Protein AF-A0A833XL87-F1 (afdb_monomer)

Foldseek 3Di:
DCCVVPNDDDDDDDDPDDDPVQQCDDVVVVHVVDPPVVVVLLVVLLVVLVCLVPPCPDPSVVVCCVPFPVVSDPLPTDCDDPHDPSSVSNNVSSVVCLVPPADDDDVNPPDPQAQGRHDPPDHGNCVVVDPDDDPVCVVVVVVVPD

Sequence (146 aa):
MARYWWGQKNEERKVHWLSKKKMCKSKFVGGMGFKELETFNMAMLAKQAWRLLQNKESLFHKLYAARYFSNGDLLAASLGGNASYAWRGIWEAKNLLVKGGRWNVGNGSSIHILNDAWIPRIRNLRHELGSEQSVEQLCQLEDHVS

Nearest PDB structures (foldseek):
  2mao-assembly1_A  TM=2.249E-01  e=8.701E+00  Escherichia coli DH1

Structure (mmCIF, N/CA/C/O backbone):
data_AF-A0A833XL87-F1
#
_entry.id   AF-A0A833XL87-F1
#
loop_
_atom_site.group_PDB
_atom_site.id
_atom_site.type_symbol
_atom_site.label_atom_id
_atom_site.label_alt_id
_atom_site.label_comp_id
_atom_site.label_asym_id
_atom_site.label_entity_id
_atom_site.label_seq_id
_atom_site.pdbx_PDB_ins_code
_atom_site.Cartn_x
_atom_site.Cartn_y
_atom_site.Cartn_z
_atom_site.occupancy
_atom_site.B_iso_or_equiv
_atom_site.auth_seq_id
_atom_site.auth_comp_id
_atom_site.auth_asym_id
_atom_site.auth_atom_id
_atom_site.pdbx_PDB_model_num
ATOM 1 N N . MET A 1 1 ? -2.355 0.326 22.179 1.00 45.56 1 MET A N 1
ATOM 2 C CA . MET A 1 1 ? -3.364 1.364 21.862 1.00 45.56 1 MET A CA 1
ATOM 3 C C . MET A 1 1 ? -4.289 1.707 23.030 1.00 45.56 1 MET A C 1
ATOM 5 O O . MET A 1 1 ? -4.476 2.886 23.287 1.00 45.56 1 MET A O 1
ATOM 9 N N . ALA A 1 2 ? -4.821 0.728 23.777 1.00 49.16 2 ALA A N 1
ATOM 10 C CA . ALA A 1 2 ? -5.765 0.980 24.877 1.00 49.16 2 ALA A CA 1
ATOM 11 C C . ALA A 1 2 ? -5.229 1.893 26.005 1.00 49.16 2 ALA A C 1
ATOM 13 O O . ALA A 1 2 ? -5.959 2.752 26.473 1.00 49.16 2 ALA A O 1
ATOM 14 N N . ARG A 1 3 ? -3.944 1.788 26.382 1.00 49.66 3 ARG A N 1
ATOM 15 C CA . ARG A 1 3 ? -3.318 2.640 27.420 1.00 49.66 3 ARG A CA 1
ATOM 16 C C . ARG A 1 3 ? -3.215 4.130 27.072 1.00 49.66 3 ARG A C 1
ATOM 18 O O . ARG A 1 3 ? -3.149 4.934 27.986 1.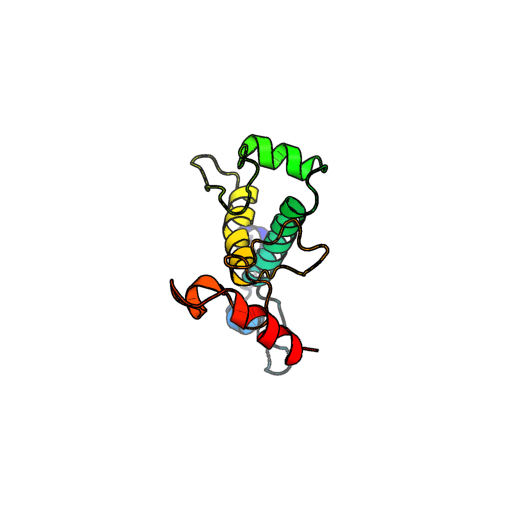00 49.66 3 ARG A O 1
ATOM 25 N N . TYR A 1 4 ? -3.143 4.485 25.787 1.00 57.09 4 TYR A N 1
ATOM 26 C CA . TYR A 1 4 ? -2.983 5.886 25.368 1.00 57.09 4 TYR A CA 1
ATOM 27 C C . TYR A 1 4 ? -4.315 6.641 25.408 1.00 57.09 4 TYR A C 1
ATOM 29 O O . TYR A 1 4 ? -4.360 7.792 25.809 1.00 57.09 4 TYR A O 1
ATOM 37 N N . TRP A 1 5 ? -5.400 5.965 25.029 1.00 48.25 5 TRP A N 1
ATOM 38 C CA . TRP A 1 5 ? -6.742 6.548 25.017 1.00 48.25 5 TRP A CA 1
ATOM 39 C C . TRP A 1 5 ? -7.481 6.377 26.349 1.00 48.25 5 TRP A C 1
ATOM 41 O O . TRP A 1 5 ? -8.359 7.168 26.662 1.00 48.25 5 TRP A O 1
ATOM 51 N N . TRP A 1 6 ? -7.130 5.346 27.123 1.00 62.25 6 TRP A N 1
ATOM 52 C CA . TRP A 1 6 ? -7.900 4.891 28.288 1.00 62.25 6 TRP A CA 1
ATOM 53 C C . TRP A 1 6 ? -6.996 4.504 29.468 1.00 62.25 6 TRP A C 1
ATOM 55 O O . TRP A 1 6 ? -7.314 3.599 30.238 1.00 62.25 6 TRP A O 1
ATOM 65 N N . GLY A 1 7 ? -5.820 5.131 29.570 1.00 56.25 7 GLY A N 1
ATOM 66 C CA . GLY A 1 7 ? -4.929 4.978 30.721 1.00 56.25 7 GLY A CA 1
ATOM 67 C C . GLY A 1 7 ? -5.540 5.622 31.966 1.00 56.25 7 GLY A C 1
ATOM 68 O O . GLY A 1 7 ? -6.027 6.744 31.900 1.00 56.25 7 GLY A O 1
ATOM 69 N N . GLN A 1 8 ? -5.525 4.904 33.088 1.00 66.50 8 GLN A N 1
ATOM 70 C CA . GLN A 1 8 ? -6.217 5.288 34.318 1.00 66.50 8 GLN A CA 1
ATOM 71 C C . GLN A 1 8 ? -5.250 5.899 35.345 1.00 66.50 8 GLN A C 1
ATOM 73 O O . GLN A 1 8 ? -4.099 5.468 35.450 1.00 66.50 8 GLN A O 1
ATOM 78 N N . LYS A 1 9 ? -5.736 6.857 36.140 1.00 64.06 9 LYS A N 1
ATOM 79 C CA . LYS A 1 9 ? -5.126 7.306 37.400 1.00 64.06 9 LYS A CA 1
ATOM 80 C C . LYS A 1 9 ? -6.186 7.112 38.498 1.00 64.06 9 LYS A C 1
ATOM 82 O O . LYS A 1 9 ? -7.290 7.613 38.343 1.00 64.06 9 LYS A O 1
ATOM 87 N N . ASN A 1 10 ? -5.855 6.405 39.579 1.00 67.19 10 ASN A N 1
ATOM 88 C CA . ASN A 1 10 ? -6.695 6.213 40.780 1.00 67.19 10 ASN A CA 1
ATOM 89 C C . ASN A 1 10 ? -8.064 5.499 40.578 1.00 67.19 10 ASN A C 1
ATOM 91 O O . ASN A 1 10 ? -8.274 4.778 39.602 1.00 67.19 10 ASN A O 1
ATOM 95 N N . GLU A 1 11 ? -8.952 5.644 41.575 1.00 63.06 11 GLU A N 1
ATOM 96 C CA . GLU A 1 11 ? -10.153 4.849 41.904 1.00 63.06 11 GLU A CA 1
ATOM 97 C C . GLU A 1 11 ? -11.406 5.102 41.030 1.00 63.06 11 GLU A C 1
ATOM 99 O O . GLU A 1 11 ? -12.536 4.874 41.463 1.00 63.06 11 GLU A O 1
ATOM 104 N N . GLU A 1 12 ? -11.262 5.563 39.787 1.00 65.06 12 GLU A N 1
ATOM 105 C CA . GLU A 1 12 ? -12.431 5.837 38.935 1.00 65.06 12 GLU A CA 1
ATOM 106 C C . GLU A 1 12 ? -13.126 4.557 38.414 1.00 65.06 12 GLU A C 1
ATOM 108 O O . GLU A 1 12 ? -12.498 3.528 38.141 1.00 65.06 12 GLU A O 1
ATOM 113 N N . ARG A 1 13 ? -14.460 4.613 38.259 1.00 58.00 13 ARG A N 1
ATOM 114 C CA . ARG A 1 13 ? -15.288 3.495 37.765 1.00 58.00 13 ARG A CA 1
ATOM 115 C C . ARG A 1 13 ? -14.822 3.025 36.381 1.00 58.00 13 ARG A C 1
ATOM 117 O O . ARG A 1 13 ? -14.758 3.802 35.432 1.00 58.00 13 ARG A O 1
ATOM 124 N N . LYS A 1 14 ? -14.578 1.716 36.251 1.00 57.41 14 LYS A N 1
ATOM 125 C CA . LYS A 1 14 ? -14.187 1.058 34.993 1.00 57.41 14 LYS A CA 1
ATOM 126 C C . LYS A 1 14 ? -15.214 1.304 33.883 1.00 57.41 14 LYS A C 1
ATOM 128 O O . LYS A 1 14 ? -16.391 0.981 34.033 1.00 57.41 14 LYS A O 1
ATOM 133 N N . VAL A 1 15 ? -14.740 1.743 32.718 1.00 63.09 15 VAL A N 1
ATOM 134 C CA . VAL A 1 15 ? -15.489 1.604 31.462 1.00 63.09 15 VAL A CA 1
ATOM 135 C C . VAL A 1 15 ? -15.544 0.113 31.119 1.00 63.09 15 VAL A C 1
ATOM 137 O O . VAL A 1 15 ? -14.527 -0.499 30.786 1.00 63.09 15 VAL A O 1
ATOM 140 N N . HIS A 1 16 ? -16.725 -0.498 31.222 1.00 58.28 16 HIS A N 1
ATOM 141 C CA . HIS A 1 16 ? -16.940 -1.867 30.759 1.00 58.28 16 HIS A CA 1
ATOM 142 C C . HIS A 1 16 ? -16.923 -1.892 29.226 1.00 58.28 16 HIS A C 1
ATOM 144 O O . HIS A 1 16 ? -17.906 -1.555 28.568 1.00 58.28 16 HIS A O 1
ATOM 150 N N . TRP A 1 17 ? -15.788 -2.286 28.645 1.00 63.91 17 TRP A N 1
ATOM 151 C CA . TRP A 1 17 ? -15.648 -2.417 27.197 1.00 63.91 17 TRP A CA 1
ATOM 152 C C . TRP A 1 17 ? -16.546 -3.533 26.659 1.00 63.91 17 TRP A C 1
ATOM 154 O O . TRP A 1 17 ? -16.326 -4.718 26.916 1.00 63.91 17 TRP A O 1
ATOM 164 N N . LEU A 1 18 ? -17.538 -3.167 25.846 1.00 69.25 18 LEU A N 1
ATOM 165 C CA . LEU A 1 18 ? -18.184 -4.111 24.940 1.00 69.25 18 LEU A CA 1
ATOM 166 C C . LEU A 1 18 ? -17.169 -4.541 23.871 1.00 69.25 18 LEU A C 1
ATOM 168 O O . LEU A 1 18 ? -16.375 -3.735 23.388 1.00 69.25 18 LEU A O 1
ATOM 172 N N . SER A 1 19 ? -17.192 -5.818 23.475 1.00 75.25 19 SER A N 1
ATOM 173 C CA . SER A 1 19 ? -16.275 -6.332 22.444 1.00 75.25 19 SER A CA 1
ATOM 174 C C . SER A 1 19 ? -16.322 -5.481 21.160 1.00 75.25 19 SER A C 1
ATOM 176 O O . SER A 1 19 ? -17.406 -5.061 20.746 1.00 75.25 19 SER A O 1
ATOM 178 N N . LYS A 1 20 ? -15.176 -5.299 20.480 1.00 71.56 20 LYS A N 1
ATOM 179 C CA . LYS A 1 20 ? -15.059 -4.595 19.178 1.00 71.56 20 LYS A CA 1
ATOM 180 C C . LYS A 1 20 ? -16.156 -5.023 18.194 1.00 71.56 20 LYS A C 1
ATOM 182 O O . LYS A 1 20 ? -16.805 -4.173 17.592 1.00 71.56 20 LYS A O 1
ATOM 187 N N . LYS A 1 21 ? -16.431 -6.333 18.119 1.00 78.00 21 LYS A N 1
ATOM 188 C CA . LYS A 1 21 ? -17.496 -6.916 17.285 1.00 78.00 21 LYS A CA 1
ATOM 189 C C . LYS A 1 21 ? -18.892 -6.390 17.637 1.00 78.00 21 LYS A C 1
ATOM 191 O O . LYS A 1 21 ? -19.657 -6.090 16.733 1.00 78.00 21 LYS A O 1
ATOM 196 N N . LYS A 1 22 ? -19.230 -6.244 18.925 1.00 80.00 22 LYS A N 1
ATOM 197 C CA . LYS A 1 22 ? -20.515 -5.661 19.365 1.00 80.00 22 LYS A CA 1
ATOM 198 C C . LYS A 1 22 ? -20.607 -4.166 19.050 1.00 80.00 22 LYS A C 1
ATOM 200 O O . LYS A 1 22 ? -21.660 -3.718 18.616 1.00 80.00 22 LYS A O 1
ATOM 205 N N . MET A 1 23 ? -19.518 -3.412 19.210 1.00 79.12 23 MET A N 1
ATOM 206 C CA . MET A 1 23 ? -19.509 -1.975 18.896 1.00 79.12 23 MET A CA 1
ATOM 207 C C . MET A 1 23 ? -19.648 -1.700 17.391 1.00 79.12 23 MET A C 1
ATOM 209 O O . MET A 1 23 ? -20.311 -0.738 17.005 1.00 79.12 23 MET A O 1
ATOM 213 N N . CYS A 1 24 ? -19.072 -2.563 16.545 1.00 81.12 24 CYS A N 1
ATOM 214 C CA . CYS A 1 24 ? -19.130 -2.410 15.088 1.00 81.12 24 CYS A CA 1
ATOM 215 C C . CYS A 1 24 ? -20.448 -2.888 14.457 1.00 81.12 24 CYS A C 1
ATOM 217 O O . CYS A 1 24 ? -20.655 -2.718 13.257 1.00 81.12 24 CYS A O 1
ATOM 219 N N . LYS A 1 25 ? -21.357 -3.487 15.237 1.00 82.81 25 LYS A N 1
ATOM 220 C CA . LYS A 1 25 ? -22.697 -3.821 14.742 1.00 82.81 25 LYS A CA 1
ATOM 221 C C . LYS A 1 25 ? -23.451 -2.547 14.357 1.00 82.81 25 LYS A C 1
ATOM 223 O O . LYS A 1 25 ? -23.297 -1.510 15.003 1.00 82.81 25 LYS A O 1
ATOM 228 N N . SER A 1 26 ? -24.293 -2.640 13.330 1.00 81.81 26 SER A N 1
ATOM 229 C CA . SER A 1 26 ? -25.169 -1.536 12.921 1.00 81.81 26 SER A CA 1
ATOM 230 C C . SER A 1 26 ? -26.070 -1.085 14.075 1.00 81.81 26 SER A C 1
ATOM 232 O O . SER A 1 26 ? -26.518 -1.912 14.875 1.00 81.81 26 SER A O 1
ATOM 234 N N . LYS A 1 27 ? -26.386 0.216 14.121 1.00 85.81 27 LYS A N 1
ATOM 235 C CA . LYS A 1 27 ? -27.370 0.775 15.063 1.00 85.81 27 LYS A CA 1
ATOM 236 C C . LYS A 1 27 ? -28.735 0.093 14.941 1.00 85.81 27 LYS A C 1
ATOM 238 O O . LYS A 1 27 ? -29.407 -0.089 15.948 1.00 85.81 27 LYS A O 1
ATOM 243 N N . PHE A 1 28 ? -29.091 -0.369 13.738 1.00 84.88 28 PHE A N 1
ATOM 244 C CA . PHE A 1 28 ? -30.341 -1.090 13.475 1.00 84.88 28 PHE A CA 1
ATOM 245 C C . PHE A 1 28 ? -30.464 -2.409 14.257 1.00 84.88 28 PHE A C 1
ATOM 247 O O . PHE A 1 28 ? -31.556 -2.792 14.650 1.00 84.88 28 PHE A O 1
ATOM 254 N N . VAL A 1 29 ? -29.346 -3.088 14.535 1.00 86.44 29 VAL A N 1
ATOM 255 C CA . VAL A 1 29 ? -29.318 -4.354 15.297 1.00 86.44 29 VAL A CA 1
ATOM 256 C C . VAL A 1 29 ? -28.815 -4.158 16.735 1.00 86.44 29 VAL A C 1
ATOM 258 O O . VAL A 1 29 ? -28.261 -5.081 17.335 1.00 86.44 29 VAL A O 1
ATOM 261 N N . GLY A 1 30 ? -28.941 -2.941 17.276 1.00 79.25 30 GLY A N 1
ATOM 262 C CA . GLY A 1 30 ? -28.549 -2.611 18.651 1.00 79.25 30 GLY A CA 1
ATOM 263 C C .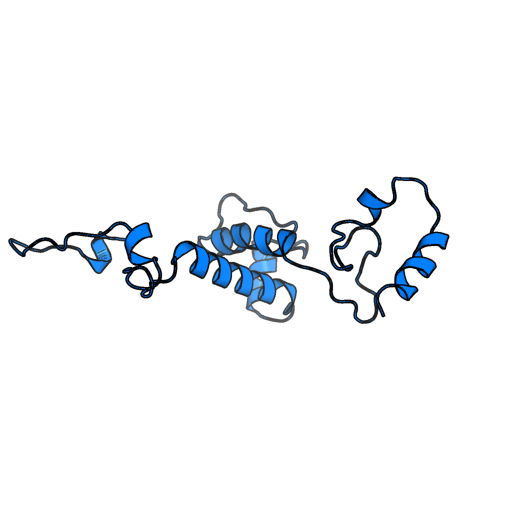 GLY A 1 30 ? -27.039 -2.455 18.882 1.00 79.25 30 GLY A C 1
ATOM 264 O O . GLY A 1 30 ? -26.577 -2.566 20.016 1.00 79.25 30 GLY A O 1
ATOM 265 N N . GLY A 1 31 ? -26.246 -2.239 17.826 1.00 81.75 31 GLY A N 1
ATOM 266 C CA . GLY A 1 31 ? -24.829 -1.867 17.931 1.00 81.75 31 GLY A CA 1
ATOM 267 C C . GLY A 1 31 ? -24.598 -0.351 17.963 1.00 81.75 31 GLY A C 1
ATOM 268 O O . GLY A 1 31 ? -25.538 0.435 17.892 1.00 81.75 31 GLY A O 1
ATOM 269 N N . MET A 1 32 ? -23.336 0.088 18.034 1.00 81.12 32 MET A N 1
ATOM 270 C CA . MET A 1 32 ? -22.993 1.525 18.010 1.00 81.12 32 MET A CA 1
ATOM 271 C C . MET A 1 32 ? -22.755 2.072 16.593 1.00 81.12 32 MET A C 1
ATOM 273 O O . MET A 1 32 ? -22.660 3.285 16.406 1.00 81.12 32 MET A O 1
ATOM 277 N N . GLY A 1 33 ? -22.687 1.202 15.580 1.00 80.12 33 GLY A N 1
ATOM 278 C CA . GLY A 1 33 ? -22.436 1.583 14.191 1.00 80.12 33 GLY A CA 1
ATOM 279 C C . GLY A 1 33 ? -20.998 2.025 13.919 1.00 80.12 33 GLY A C 1
ATOM 280 O O . GLY A 1 33 ? -20.756 2.736 12.944 1.00 80.12 33 GLY A O 1
ATOM 281 N N . PHE A 1 34 ? -20.038 1.649 14.769 1.00 80.00 34 PHE A N 1
ATOM 282 C CA . PHE A 1 34 ? -18.631 1.956 14.517 1.00 80.00 34 PHE A CA 1
ATOM 283 C C . PHE A 1 34 ? -18.118 1.179 13.307 1.00 80.00 34 PHE A C 1
ATOM 285 O O . PHE A 1 34 ? -18.393 -0.007 13.144 1.00 80.00 34 PHE A O 1
ATOM 292 N N . LYS A 1 35 ? -17.345 1.846 12.448 1.00 76.25 35 LYS A N 1
ATOM 293 C CA . LYS A 1 35 ? -16.640 1.144 11.377 1.00 76.25 35 LYS A CA 1
ATOM 294 C C . LYS A 1 35 ? -15.584 0.242 11.994 1.00 76.25 35 LYS A C 1
ATOM 296 O O . LYS A 1 35 ? -14.897 0.625 12.943 1.00 76.25 35 LYS A O 1
ATOM 301 N N . GLU A 1 36 ? -15.413 -0.937 11.414 1.00 82.88 36 GLU A N 1
ATOM 302 C CA . GLU A 1 36 ? -14.292 -1.791 11.761 1.00 82.88 36 GLU A CA 1
ATOM 303 C C . GLU A 1 36 ? -12.989 -1.102 11.337 1.00 82.88 36 GLU A C 1
ATOM 305 O O . GLU A 1 36 ? -12.648 -1.046 10.157 1.00 82.88 36 GLU A O 1
ATOM 310 N N . LEU A 1 37 ? -12.287 -0.523 12.316 1.00 83.25 37 LEU A N 1
ATOM 311 C CA . LEU A 1 37 ? -11.126 0.346 12.093 1.00 83.25 37 LEU A CA 1
ATOM 312 C C . LEU A 1 37 ? -10.021 -0.329 11.274 1.00 83.25 37 LEU A C 1
ATOM 314 O O . LEU A 1 37 ? -9.340 0.319 10.493 1.00 83.25 37 LEU A O 1
ATOM 318 N N . GLU A 1 38 ? -9.860 -1.633 11.452 1.00 85.00 38 GLU A N 1
ATOM 319 C CA . GLU A 1 38 ? -8.879 -2.448 10.738 1.00 85.00 38 GLU A CA 1
ATOM 320 C C . GLU A 1 38 ? -9.189 -2.510 9.242 1.00 85.00 38 GLU A C 1
ATOM 322 O O . GLU A 1 38 ? -8.362 -2.112 8.426 1.00 85.00 38 GLU A O 1
ATOM 327 N N . THR A 1 39 ? -10.421 -2.877 8.895 1.00 85.75 39 THR A N 1
ATOM 328 C CA . THR A 1 39 ? -10.925 -2.891 7.519 1.00 85.75 39 THR A CA 1
ATOM 329 C C . THR A 1 39 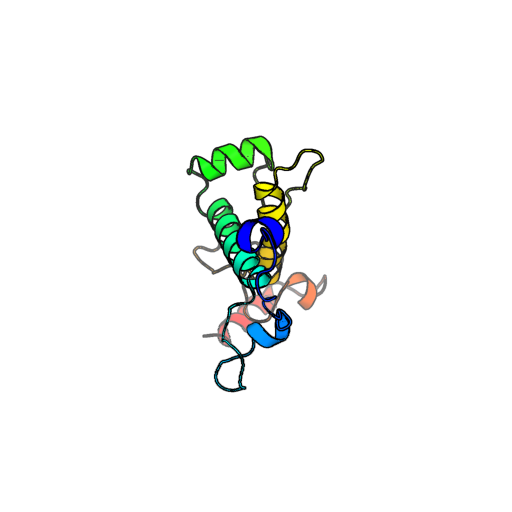? -10.877 -1.497 6.893 1.00 85.75 39 THR A C 1
ATOM 331 O O . THR A 1 39 ? -10.461 -1.335 5.747 1.00 85.75 39 THR A O 1
ATOM 334 N N . PHE A 1 40 ? -11.238 -0.462 7.656 1.00 87.06 40 PHE A N 1
ATOM 335 C CA . PHE A 1 40 ? -11.182 0.920 7.186 1.00 87.06 40 PHE A CA 1
ATOM 336 C C . PHE A 1 40 ? -9.744 1.391 6.921 1.00 87.06 40 PHE A C 1
ATOM 338 O O . PHE A 1 40 ? -9.469 1.972 5.871 1.00 87.06 40 PHE A O 1
ATOM 345 N N . ASN A 1 41 ? -8.810 1.102 7.830 1.00 91.06 41 ASN A N 1
ATOM 346 C CA . ASN A 1 41 ? -7.395 1.424 7.652 1.00 91.06 41 ASN A CA 1
ATOM 347 C C . ASN A 1 41 ? -6.803 0.680 6.459 1.00 91.06 41 ASN A C 1
ATOM 349 O O . ASN A 1 41 ? -6.091 1.282 5.659 1.00 91.06 41 ASN A O 1
ATOM 353 N N . MET A 1 42 ? -7.144 -0.597 6.301 1.00 92.00 42 MET A N 1
ATOM 354 C CA . MET A 1 42 ? -6.702 -1.396 5.168 1.00 92.00 42 MET A CA 1
ATOM 355 C C . MET A 1 42 ? -7.210 -0.814 3.837 1.00 92.00 42 MET A C 1
ATOM 357 O O . MET A 1 42 ? -6.441 -0.678 2.887 1.00 92.00 42 MET A O 1
ATOM 361 N N . ALA A 1 43 ? -8.466 -0.359 3.781 1.00 90.50 43 ALA A N 1
ATOM 362 C CA . ALA A 1 43 ? -9.007 0.336 2.613 1.00 90.50 43 ALA A CA 1
ATOM 363 C C . ALA A 1 43 ? -8.282 1.667 2.327 1.00 90.50 43 ALA A C 1
ATOM 365 O O . ALA A 1 43 ? -7.996 1.991 1.172 1.00 90.50 43 ALA A O 1
ATOM 366 N N . MET A 1 44 ? -7.938 2.439 3.364 1.00 92.31 44 MET A N 1
ATOM 367 C CA . MET A 1 44 ? -7.153 3.668 3.200 1.00 92.31 44 MET A CA 1
ATOM 368 C C . MET A 1 44 ? -5.740 3.387 2.683 1.00 92.31 44 MET A C 1
ATOM 370 O O . MET A 1 44 ? -5.265 4.106 1.804 1.00 92.31 44 MET A O 1
ATOM 374 N N . LEU A 1 45 ? -5.082 2.340 3.184 1.00 95.44 45 LEU A N 1
ATOM 375 C CA . LEU A 1 45 ? -3.769 1.904 2.706 1.00 95.44 45 LEU A CA 1
ATOM 376 C C . LEU A 1 45 ? -3.833 1.452 1.245 1.00 95.44 45 LEU A C 1
ATOM 378 O O . LEU A 1 45 ? -2.997 1.874 0.449 1.00 95.44 45 LEU A O 1
ATOM 382 N N . ALA A 1 46 ? -4.867 0.697 0.864 1.00 92.94 46 ALA A N 1
ATOM 383 C CA . ALA A 1 46 ? -5.092 0.292 -0.522 1.00 92.94 46 ALA A CA 1
ATOM 384 C C . ALA A 1 46 ? -5.271 1.513 -1.436 1.00 92.94 46 ALA A C 1
ATOM 386 O O . ALA A 1 46 ? -4.691 1.576 -2.517 1.00 92.94 46 ALA A O 1
ATOM 387 N N . LYS A 1 47 ? -5.989 2.544 -0.971 1.00 92.62 47 LYS A N 1
ATOM 388 C CA . LYS A 1 47 ? -6.115 3.815 -1.695 1.00 92.62 47 LYS A CA 1
ATOM 389 C C . LYS A 1 47 ? -4.771 4.531 -1.866 1.00 92.62 47 LYS A C 1
ATOM 391 O O . LYS A 1 47 ? -4.533 5.108 -2.924 1.00 92.62 47 LYS A O 1
ATOM 396 N N . GLN A 1 48 ? -3.882 4.511 -0.869 1.00 94.94 48 GLN A N 1
ATOM 397 C CA . GLN A 1 48 ? -2.538 5.086 -1.030 1.00 94.94 48 GLN A CA 1
ATOM 398 C C . GLN A 1 48 ? -1.670 4.259 -1.985 1.00 94.94 48 GLN A C 1
ATOM 400 O O . GLN A 1 48 ? -0.988 4.839 -2.827 1.00 94.94 48 GLN A O 1
ATOM 405 N N . ALA A 1 49 ? -1.740 2.927 -1.912 1.00 93.94 49 ALA A N 1
ATOM 406 C CA . ALA A 1 49 ? -1.073 2.038 -2.861 1.00 93.94 49 ALA A CA 1
ATOM 407 C C . ALA A 1 49 ? -1.548 2.300 -4.304 1.00 93.94 49 ALA A C 1
ATOM 409 O O . ALA A 1 49 ? -0.732 2.409 -5.213 1.00 93.94 49 ALA A O 1
ATOM 410 N N . TRP A 1 50 ? -2.848 2.530 -4.508 1.00 92.56 50 TRP A N 1
ATOM 411 C CA . TRP A 1 50 ? -3.402 2.907 -5.811 1.00 92.56 50 TRP A CA 1
ATOM 412 C C . TRP A 1 50 ? -2.844 4.241 -6.324 1.00 92.56 50 TRP A C 1
ATOM 414 O O . TRP A 1 50 ? -2.501 4.377 -7.494 1.00 92.56 50 TRP A O 1
ATOM 424 N N . ARG A 1 51 ? -2.679 5.237 -5.445 1.00 92.81 51 ARG A N 1
ATOM 425 C CA . ARG A 1 51 ? -2.058 6.519 -5.823 1.00 92.81 51 ARG A CA 1
ATOM 426 C C . ARG A 1 51 ? -0.601 6.356 -6.256 1.00 92.81 51 ARG A C 1
ATOM 428 O O . ARG A 1 51 ? -0.184 7.067 -7.167 1.00 92.81 51 ARG A O 1
ATOM 435 N N . LEU A 1 52 ? 0.148 5.438 -5.638 1.00 93.06 52 LEU A N 1
ATOM 436 C CA . LEU A 1 52 ? 1.517 5.114 -6.055 1.00 93.06 52 LEU A CA 1
ATOM 437 C C . LEU A 1 52 ? 1.566 4.500 -7.457 1.00 93.06 52 LEU A C 1
ATOM 439 O O . LEU A 1 52 ? 2.525 4.762 -8.176 1.00 93.06 52 LEU A O 1
ATOM 443 N N . LEU A 1 53 ? 0.554 3.723 -7.851 1.00 90.38 53 LEU A N 1
ATOM 444 C CA . LEU A 1 53 ? 0.466 3.149 -9.195 1.00 90.38 53 LEU A CA 1
ATOM 445 C C . LEU A 1 53 ? 0.146 4.215 -10.255 1.00 90.38 53 LEU A C 1
ATOM 447 O O . LEU A 1 53 ? 0.790 4.246 -11.304 1.00 90.38 53 LEU A O 1
ATOM 451 N N . GLN A 1 54 ? -0.805 5.116 -9.973 1.00 89.31 54 GLN A N 1
ATOM 452 C CA . GLN A 1 54 ? -1.309 6.042 -10.997 1.00 89.31 54 GLN A CA 1
ATOM 453 C C . GLN A 1 54 ? -0.471 7.317 -11.136 1.00 89.31 54 GLN A C 1
ATOM 455 O O . GLN A 1 54 ? -0.412 7.887 -12.220 1.00 89.31 54 GLN A O 1
ATOM 460 N N . ASN A 1 55 ? 0.160 7.800 -10.059 1.00 91.75 55 ASN A N 1
ATOM 461 C CA . ASN A 1 55 ? 0.852 9.091 -10.062 1.00 91.75 55 ASN A CA 1
ATOM 462 C C . ASN A 1 55 ? 2.372 8.939 -9.916 1.00 91.75 55 ASN A C 1
ATOM 464 O O . ASN A 1 55 ? 2.945 9.234 -8.860 1.00 91.75 55 ASN A O 1
ATOM 468 N N . LYS A 1 56 ? 3.014 8.494 -11.003 1.00 91.56 56 LYS A N 1
ATOM 469 C CA . LYS A 1 56 ? 4.460 8.219 -11.059 1.00 91.56 56 LYS A CA 1
ATOM 470 C C . LYS A 1 56 ? 5.341 9.467 -10.922 1.00 91.56 56 LYS A C 1
ATOM 472 O O . LYS A 1 56 ? 6.447 9.391 -10.396 1.00 91.56 56 LYS A O 1
ATOM 477 N N . GLU A 1 57 ? 4.826 10.634 -11.304 1.00 92.81 57 GLU A N 1
ATOM 478 C CA . GLU A 1 57 ? 5.582 11.891 -11.229 1.00 92.81 57 GLU A CA 1
ATOM 479 C C . GLU A 1 57 ? 5.614 12.523 -9.837 1.00 92.81 57 GLU A C 1
ATOM 481 O O . GLU A 1 57 ? 6.456 13.385 -9.560 1.00 92.81 57 GLU A O 1
ATOM 486 N N . SER A 1 58 ? 4.728 12.083 -8.942 1.00 95.00 58 SER A N 1
ATOM 487 C CA . SER A 1 58 ? 4.666 12.602 -7.581 1.00 95.00 58 SER A CA 1
ATOM 488 C C . SER A 1 58 ? 5.945 12.305 -6.792 1.00 95.00 58 SER A C 1
ATOM 490 O O . SER A 1 58 ? 6.526 11.222 -6.888 1.00 95.00 58 SER A O 1
ATOM 492 N N . LEU A 1 59 ? 6.346 13.239 -5.922 1.00 95.19 59 LEU A N 1
ATOM 493 C CA . LEU A 1 59 ? 7.452 13.019 -4.982 1.00 95.19 59 LEU A CA 1
ATOM 494 C C . LEU A 1 59 ? 7.222 11.767 -4.122 1.00 95.19 59 LEU A C 1
ATOM 496 O O . LEU A 1 59 ? 8.157 11.025 -3.838 1.00 95.19 59 LEU A O 1
ATOM 500 N N . PHE A 1 60 ? 5.964 11.516 -3.749 1.00 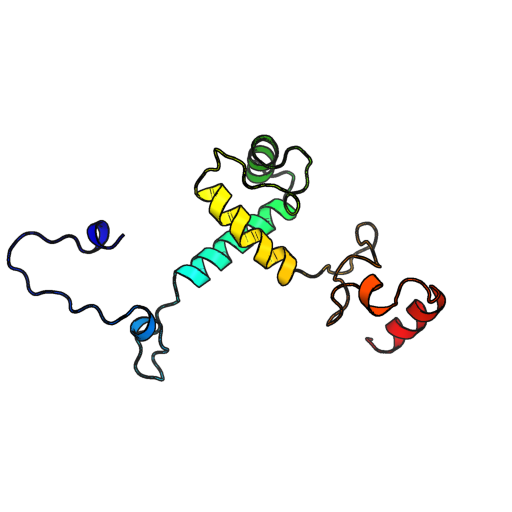93.75 60 PHE A N 1
ATOM 501 C CA . PHE A 1 60 ? 5.563 10.326 -3.007 1.00 93.75 60 PHE A CA 1
ATOM 502 C C . PHE A 1 60 ? 5.929 9.037 -3.755 1.00 93.75 60 PHE A C 1
ATOM 504 O O . PHE A 1 60 ? 6.543 8.157 -3.157 1.00 93.75 60 PHE A O 1
ATOM 511 N N . HIS A 1 61 ? 5.632 8.953 -5.057 1.00 94.88 61 HIS A N 1
ATOM 512 C CA . HIS A 1 61 ? 6.055 7.828 -5.886 1.00 94.88 61 HIS A CA 1
ATOM 513 C C . HIS A 1 61 ? 7.575 7.745 -5.992 1.00 94.88 61 HIS A C 1
ATOM 515 O O . HIS A 1 61 ? 8.132 6.706 -5.663 1.00 94.88 61 HIS A O 1
ATOM 521 N N . LYS A 1 62 ? 8.253 8.831 -6.384 1.00 94.94 62 LYS A N 1
ATOM 522 C CA . LYS A 1 62 ? 9.713 8.843 -6.593 1.00 94.94 62 LYS A CA 1
ATOM 523 C C . LYS A 1 62 ? 10.478 8.384 -5.346 1.00 94.94 62 LYS A C 1
ATOM 525 O O . LYS A 1 62 ? 11.379 7.554 -5.445 1.00 94.94 62 LYS A O 1
ATOM 530 N N . LEU A 1 63 ? 10.069 8.853 -4.166 1.00 94.50 63 LEU A N 1
ATOM 531 C CA . LEU A 1 63 ? 10.677 8.477 -2.889 1.00 94.50 63 LEU A CA 1
ATOM 532 C C . LEU A 1 63 ? 10.429 7.005 -2.528 1.00 94.50 63 LEU A C 1
ATOM 534 O O . LEU A 1 63 ? 11.347 6.311 -2.090 1.00 94.50 63 LEU A O 1
ATOM 538 N N . TYR A 1 64 ? 9.202 6.513 -2.708 1.00 94.38 64 TYR A N 1
ATOM 539 C CA . TYR A 1 64 ? 8.876 5.119 -2.402 1.00 94.38 64 TYR A CA 1
ATOM 540 C C . TYR A 1 64 ? 9.479 4.141 -3.413 1.00 94.38 64 TYR A C 1
ATOM 542 O O . TYR A 1 64 ? 9.974 3.093 -3.002 1.00 94.38 64 TYR A O 1
ATOM 550 N N . ALA A 1 65 ? 9.496 4.496 -4.697 1.00 94.12 65 ALA A N 1
ATOM 551 C CA . ALA A 1 65 ? 10.119 3.715 -5.756 1.00 94.12 65 ALA A CA 1
ATOM 552 C C . ALA A 1 65 ? 11.617 3.557 -5.491 1.00 94.12 65 ALA A C 1
ATOM 554 O O . ALA A 1 65 ? 12.098 2.432 -5.391 1.00 94.12 65 ALA A O 1
ATOM 555 N N . ALA A 1 66 ? 12.333 4.660 -5.244 1.00 93.69 66 ALA A N 1
ATOM 556 C CA . ALA A 1 66 ? 13.766 4.627 -4.953 1.00 93.69 66 ALA A CA 1
ATOM 557 C C . ALA A 1 66 ? 14.116 3.752 -3.736 1.00 93.69 66 ALA A C 1
ATOM 559 O O . ALA A 1 66 ? 15.171 3.123 -3.711 1.00 93.69 66 ALA A O 1
ATOM 560 N N . ARG A 1 67 ? 13.239 3.702 -2.725 1.00 93.31 67 ARG A N 1
ATOM 561 C CA . ARG A 1 67 ? 13.496 2.961 -1.484 1.00 93.31 67 ARG A CA 1
ATOM 562 C C . ARG A 1 67 ? 13.048 1.499 -1.516 1.00 93.31 67 ARG A C 1
ATOM 564 O O . ARG A 1 67 ? 13.709 0.668 -0.899 1.00 93.31 67 ARG A O 1
ATOM 571 N N . TYR A 1 68 ? 11.908 1.195 -2.131 1.00 93.69 68 TYR A N 1
ATOM 572 C CA . TYR A 1 68 ? 11.228 -0.091 -1.941 1.00 93.69 68 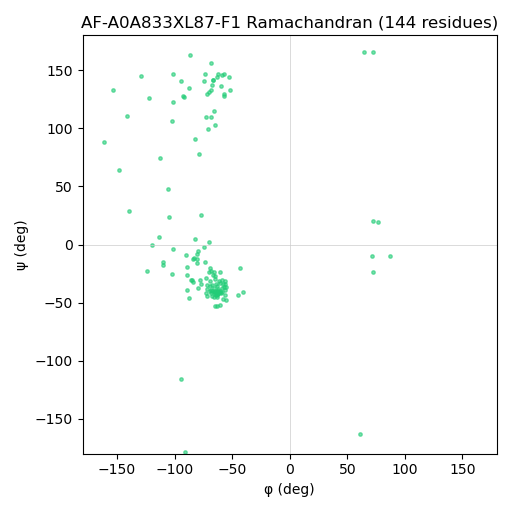TYR A CA 1
ATOM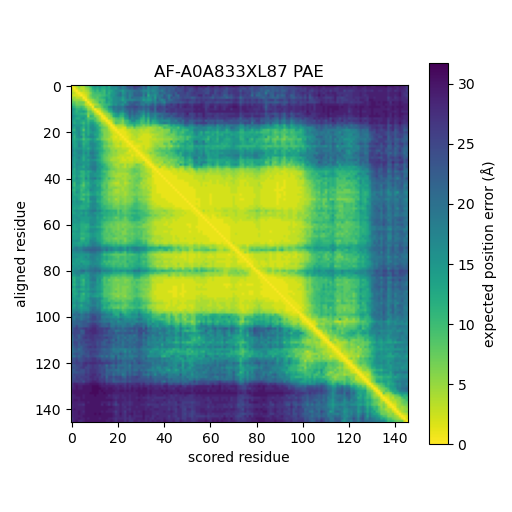 573 C C . TYR A 1 68 ? 10.959 -0.873 -3.229 1.00 93.69 68 TYR A C 1
ATOM 575 O O . TYR A 1 68 ? 10.787 -2.088 -3.168 1.00 93.69 68 TYR A O 1
ATOM 583 N N . PHE A 1 69 ? 10.904 -0.209 -4.384 1.00 92.00 69 PHE A N 1
ATOM 584 C CA . PHE A 1 69 ? 10.645 -0.857 -5.671 1.00 92.00 69 PHE A CA 1
ATOM 585 C C . PHE A 1 69 ? 11.374 -0.127 -6.801 1.00 92.00 69 PHE A C 1
ATOM 587 O O . PHE A 1 69 ? 10.770 0.416 -7.722 1.00 92.00 69 PHE A O 1
ATOM 594 N N . SER A 1 70 ? 12.706 -0.127 -6.745 1.00 87.19 70 SER A N 1
ATOM 595 C CA . SER A 1 70 ? 13.554 0.569 -7.723 1.00 87.19 70 SER A CA 1
ATOM 596 C C . SER A 1 70 ? 13.372 0.051 -9.153 1.00 87.19 70 SER A C 1
ATOM 598 O O . SER A 1 70 ? 13.595 0.790 -10.104 1.00 87.19 70 SER A O 1
ATOM 600 N N . ASN A 1 71 ? 12.904 -1.192 -9.303 1.00 83.88 71 ASN A N 1
ATOM 601 C CA . ASN A 1 71 ? 12.595 -1.817 -10.592 1.00 83.88 71 ASN A CA 1
ATOM 602 C C . ASN A 1 71 ? 11.292 -1.284 -11.225 1.00 83.88 71 ASN A C 1
ATOM 604 O O . ASN A 1 71 ? 10.922 -1.712 -12.313 1.00 83.88 71 ASN A O 1
ATOM 608 N N . GLY A 1 72 ? 10.574 -0.380 -10.548 1.00 80.25 72 GLY A N 1
ATOM 609 C CA . GLY A 1 72 ? 9.399 0.317 -11.077 1.00 80.25 72 GLY A CA 1
ATOM 610 C C . GLY A 1 72 ? 8.063 -0.409 -10.899 1.00 80.25 72 GLY A C 1
ATOM 611 O O . GLY A 1 72 ? 7.017 0.212 -11.092 1.00 80.25 72 GLY A O 1
ATOM 612 N N . ASP A 1 73 ? 8.069 -1.675 -10.477 1.00 86.81 73 ASP A N 1
ATOM 613 C CA . ASP A 1 73 ? 6.845 -2.440 -10.229 1.00 86.81 73 ASP A CA 1
ATOM 614 C C . ASP A 1 73 ? 6.510 -2.539 -8.730 1.00 86.81 73 ASP A C 1
ATOM 616 O O . ASP A 1 73 ? 7.121 -3.288 -7.961 1.00 86.81 73 ASP A O 1
ATOM 620 N N . LEU A 1 74 ? 5.490 -1.782 -8.316 1.00 89.50 74 LEU A N 1
ATOM 621 C CA . LEU A 1 74 ? 4.944 -1.822 -6.959 1.00 89.50 74 LEU A CA 1
ATOM 622 C C . LEU A 1 74 ? 4.285 -3.176 -6.642 1.00 89.50 74 LEU A C 1
ATOM 624 O O . LEU A 1 74 ? 4.369 -3.655 -5.506 1.00 89.50 74 LEU A O 1
ATOM 628 N N . LEU A 1 75 ? 3.608 -3.793 -7.614 1.00 89.19 75 LEU A N 1
ATOM 629 C CA . LEU A 1 75 ? 2.852 -5.026 -7.398 1.00 89.19 75 LEU A CA 1
ATOM 630 C C . LEU A 1 75 ? 3.795 -6.217 -7.205 1.00 89.19 75 LEU A C 1
ATOM 632 O O . LEU A 1 75 ? 3.536 -7.042 -6.326 1.00 89.19 75 LEU A O 1
ATOM 636 N N . ALA A 1 76 ? 4.940 -6.239 -7.889 1.00 88.06 76 ALA A N 1
ATOM 637 C CA . ALA A 1 76 ? 6.003 -7.223 -7.664 1.00 88.06 76 ALA A CA 1
ATOM 638 C C . ALA A 1 76 ? 6.918 -6.920 -6.457 1.00 88.06 76 ALA A C 1
ATOM 640 O O . ALA A 1 76 ? 7.718 -7.768 -6.064 1.00 88.06 76 ALA A O 1
ATOM 641 N N . ALA A 1 77 ? 6.805 -5.748 -5.821 1.00 91.50 77 ALA A N 1
ATOM 642 C CA . ALA A 1 77 ? 7.719 -5.334 -4.751 1.00 91.50 77 ALA A CA 1
ATOM 643 C C . ALA A 1 77 ? 7.737 -6.293 -3.540 1.00 91.50 77 ALA A C 1
ATOM 645 O O . ALA A 1 77 ? 6.690 -6.701 -3.027 1.00 91.50 77 ALA A O 1
ATOM 646 N N . SER A 1 78 ? 8.916 -6.613 -3.010 1.00 90.88 78 SER A N 1
ATOM 647 C CA . SER A 1 78 ? 9.034 -7.401 -1.775 1.00 90.88 78 SER A CA 1
ATOM 648 C C . SER A 1 78 ? 8.971 -6.506 -0.529 1.00 90.88 78 SER A C 1
ATOM 650 O O . SER A 1 78 ? 9.119 -5.286 -0.610 1.00 90.88 78 SER A O 1
ATOM 652 N N . LEU A 1 79 ? 8.715 -7.094 0.643 1.00 91.88 79 LEU A N 1
ATOM 653 C CA . LEU A 1 79 ? 8.634 -6.322 1.885 1.00 91.88 79 LEU A CA 1
ATOM 654 C C . LEU A 1 79 ? 10.005 -5.763 2.303 1.00 91.88 79 LEU A C 1
ATOM 656 O O . LEU A 1 79 ? 10.096 -4.609 2.719 1.00 91.88 79 LEU A O 1
ATOM 660 N N . GLY A 1 80 ? 11.061 -6.572 2.164 1.00 88.69 80 GLY A N 1
ATOM 661 C CA . GLY A 1 80 ? 12.408 -6.276 2.657 1.00 88.69 80 GLY A CA 1
ATOM 662 C C . GLY A 1 80 ? 12.539 -6.359 4.188 1.00 88.69 80 GLY A C 1
ATOM 663 O O . GLY A 1 80 ? 11.549 -6.383 4.918 1.00 88.69 80 GLY A O 1
ATOM 664 N N . GLY A 1 81 ? 13.779 -6.401 4.693 1.00 86.94 81 GLY A N 1
ATOM 665 C CA . GLY A 1 81 ? 14.056 -6.537 6.134 1.00 86.94 81 GLY A CA 1
ATOM 666 C C . GLY A 1 81 ? 13.769 -5.270 6.956 1.00 86.94 81 GLY A C 1
ATOM 667 O O . GLY A 1 81 ? 13.155 -5.340 8.018 1.00 86.94 81 GLY A O 1
ATOM 668 N N . ASN A 1 82 ? 14.130 -4.091 6.434 1.00 89.94 82 ASN A N 1
ATOM 669 C CA . ASN A 1 82 ? 14.022 -2.797 7.131 1.00 89.94 82 ASN A CA 1
ATOM 670 C C . ASN A 1 82 ? 12.861 -1.929 6.608 1.00 89.94 82 ASN A C 1
ATOM 672 O O . ASN A 1 82 ? 13.009 -0.737 6.313 1.00 89.94 82 ASN A O 1
ATOM 676 N N . ALA A 1 83 ? 11.690 -2.551 6.478 1.00 92.88 83 ALA A N 1
ATOM 677 C CA . ALA A 1 83 ? 10.451 -1.904 6.060 1.00 92.88 83 ALA A CA 1
ATOM 678 C C . ALA A 1 83 ? 9.900 -0.948 7.132 1.00 92.88 83 ALA A C 1
ATOM 680 O O . ALA A 1 83 ? 9.721 -1.343 8.287 1.00 92.88 83 ALA A O 1
ATOM 681 N N . SER A 1 84 ? 9.548 0.283 6.744 1.00 94.38 84 SER A N 1
ATOM 682 C CA . SER A 1 84 ? 8.806 1.185 7.634 1.00 94.38 84 SER A CA 1
ATOM 683 C C . SER A 1 84 ? 7.381 0.674 7.871 1.00 94.38 84 SER A C 1
ATOM 685 O O . SER A 1 84 ? 6.819 -0.032 7.035 1.00 94.38 84 SER A O 1
ATOM 687 N N . TYR A 1 85 ? 6.747 1.070 8.979 1.00 93.06 85 TYR A N 1
ATOM 688 C CA . TYR A 1 85 ? 5.346 0.710 9.251 1.00 93.06 85 TYR A CA 1
ATOM 689 C C . TYR A 1 85 ? 4.392 1.142 8.132 1.00 93.06 85 TYR A C 1
ATOM 691 O O . TYR A 1 85 ? 3.493 0.390 7.762 1.00 93.06 85 TYR A O 1
ATOM 699 N N . ALA A 1 86 ? 4.620 2.325 7.555 1.00 93.19 86 ALA A N 1
ATOM 700 C CA . ALA A 1 86 ? 3.840 2.807 6.422 1.00 93.19 86 AL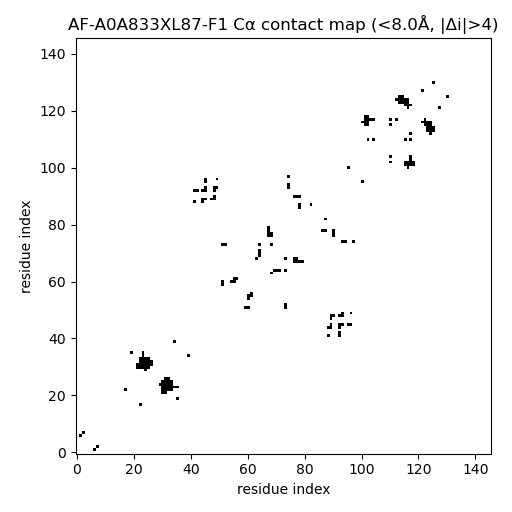A A CA 1
ATOM 701 C C . ALA A 1 86 ? 4.017 1.909 5.187 1.00 93.19 86 ALA A C 1
ATOM 703 O O . ALA A 1 86 ? 3.033 1.575 4.532 1.00 93.19 86 ALA A O 1
ATOM 704 N N . TRP A 1 87 ? 5.252 1.483 4.888 1.00 95.31 87 TRP A N 1
ATOM 705 C CA . TRP A 1 87 ? 5.506 0.552 3.787 1.00 95.31 87 TRP A CA 1
ATOM 706 C C . TRP A 1 87 ? 4.881 -0.816 4.037 1.00 95.31 87 TRP A C 1
ATOM 708 O O . TRP A 1 87 ? 4.239 -1.334 3.137 1.00 95.31 87 TRP A O 1
ATOM 718 N N . ARG A 1 88 ? 4.979 -1.363 5.255 1.00 95.00 88 ARG A N 1
ATOM 719 C CA . ARG A 1 88 ? 4.326 -2.633 5.616 1.00 95.00 88 ARG A CA 1
ATOM 720 C C . ARG A 1 88 ? 2.826 -2.592 5.340 1.00 95.00 88 ARG A C 1
ATOM 722 O O . ARG A 1 88 ? 2.314 -3.478 4.671 1.00 95.00 88 ARG A O 1
ATOM 729 N N . GLY A 1 89 ? 2.148 -1.524 5.765 1.00 94.88 89 GLY A N 1
ATOM 730 C CA . GLY A 1 89 ? 0.718 -1.356 5.504 1.00 94.88 89 GLY A CA 1
ATOM 731 C C . GLY A 1 89 ? 0.381 -1.232 4.013 1.00 94.88 89 GLY A C 1
ATOM 732 O O . GLY A 1 89 ? -0.562 -1.858 3.538 1.00 94.88 89 GLY A O 1
ATOM 733 N N . ILE A 1 90 ? 1.160 -0.456 3.253 1.00 95.12 90 ILE A N 1
ATOM 734 C CA . ILE A 1 90 ? 0.989 -0.328 1.794 1.00 95.12 90 ILE A CA 1
ATOM 735 C C . ILE A 1 90 ? 1.236 -1.673 1.099 1.00 95.12 90 ILE A C 1
ATOM 737 O O . ILE A 1 90 ? 0.478 -2.058 0.211 1.00 95.12 90 ILE A O 1
ATOM 741 N N . TRP A 1 91 ? 2.269 -2.398 1.521 1.00 94.81 91 TRP A N 1
ATOM 742 C CA . TRP A 1 91 ? 2.642 -3.695 0.980 1.00 94.81 91 TRP A CA 1
ATOM 743 C C . TRP A 1 91 ? 1.585 -4.763 1.271 1.00 94.81 91 TRP A C 1
ATOM 745 O O . TRP A 1 91 ? 1.247 -5.530 0.378 1.00 94.81 91 TRP A O 1
ATOM 755 N N . GLU A 1 92 ? 0.999 -4.790 2.469 1.00 92.94 92 GLU A N 1
ATOM 756 C CA . GLU A 1 92 ? -0.134 -5.675 2.767 1.00 92.94 92 GLU A CA 1
ATOM 757 C C . GLU A 1 92 ? -1.354 -5.322 1.907 1.00 92.94 92 GLU A C 1
ATOM 759 O O . GLU A 1 92 ? -1.976 -6.197 1.296 1.00 92.94 92 GLU A O 1
ATOM 764 N N . ALA A 1 93 ? -1.665 -4.029 1.800 1.00 92.81 93 ALA A N 1
ATOM 765 C CA . ALA A 1 93 ? -2.829 -3.547 1.072 1.00 92.81 93 ALA A CA 1
ATOM 766 C C . ALA A 1 93 ? -2.719 -3.714 -0.452 1.00 92.81 93 ALA A C 1
ATOM 768 O O . ALA A 1 93 ? -3.747 -3.825 -1.123 1.00 92.81 93 ALA A O 1
ATOM 769 N N . LYS A 1 94 ? -1.509 -3.796 -1.025 1.00 89.44 94 LYS A N 1
ATOM 770 C CA . LYS A 1 94 ? -1.333 -4.039 -2.468 1.00 89.44 94 LYS A CA 1
ATOM 771 C C . LYS A 1 94 ? -1.970 -5.361 -2.909 1.00 89.44 94 LYS A C 1
ATOM 773 O O . LYS A 1 94 ? -2.484 -5.451 -4.018 1.00 89.44 94 LYS A O 1
ATOM 778 N N . ASN A 1 95 ? -2.021 -6.365 -2.029 1.00 87.12 95 ASN A N 1
ATOM 779 C CA . ASN A 1 95 ? -2.666 -7.646 -2.324 1.00 87.12 95 ASN A CA 1
ATOM 780 C C . ASN A 1 95 ? -4.178 -7.490 -2.537 1.00 87.12 95 ASN A C 1
ATOM 782 O O . ASN A 1 95 ? -4.773 -8.251 -3.299 1.00 87.12 95 ASN A O 1
ATOM 786 N N . LEU A 1 96 ? -4.809 -6.501 -1.894 1.00 87.44 96 LEU A N 1
ATOM 787 C CA . LEU A 1 96 ? -6.209 -6.165 -2.159 1.00 87.44 96 LEU A CA 1
ATOM 788 C C . LEU A 1 96 ? -6.382 -5.544 -3.542 1.00 87.44 96 LEU A C 1
ATOM 790 O O . LEU A 1 96 ? -7.375 -5.833 -4.201 1.00 87.44 96 LEU A O 1
ATOM 794 N N . LEU A 1 97 ? -5.412 -4.747 -3.999 1.00 86.19 97 LEU A N 1
ATOM 795 C CA . LEU A 1 97 ? -5.421 -4.197 -5.355 1.00 86.19 97 LEU A CA 1
ATOM 796 C C . LEU A 1 97 ? -5.232 -5.288 -6.407 1.00 86.19 97 LEU A C 1
ATOM 798 O O . LEU A 1 97 ? -5.934 -5.271 -7.402 1.00 86.19 97 LEU A O 1
ATOM 802 N N . VAL A 1 98 ? -4.364 -6.275 -6.176 1.00 83.44 98 VAL A N 1
ATOM 803 C CA . VAL A 1 98 ? -4.212 -7.413 -7.103 1.00 83.44 98 VAL A CA 1
ATOM 804 C C . VAL A 1 98 ? -5.490 -8.257 -7.164 1.00 83.44 98 VAL A C 1
ATOM 806 O O . VAL A 1 98 ? -5.896 -8.702 -8.230 1.00 83.44 98 VAL A O 1
ATOM 809 N N . LYS A 1 99 ? -6.158 -8.475 -6.023 1.00 80.62 99 LYS A N 1
ATOM 810 C CA . LYS A 1 99 ? -7.380 -9.298 -5.957 1.00 80.62 99 LYS A CA 1
ATOM 811 C C . LYS A 1 99 ? -8.636 -8.584 -6.463 1.00 80.62 99 LYS A C 1
ATOM 813 O O . LYS A 1 99 ? -9.546 -9.251 -6.951 1.00 80.62 99 LYS A O 1
ATOM 818 N N . GLY A 1 100 ? -8.727 -7.271 -6.252 1.00 77.12 100 GLY A N 1
ATOM 819 C CA . GLY A 1 100 ? -9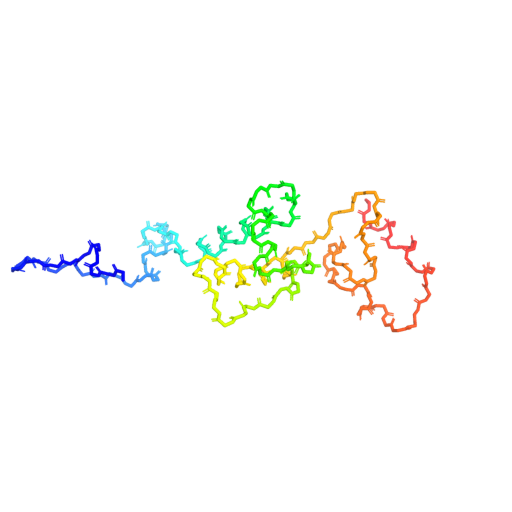.919 -6.466 -6.534 1.00 77.12 100 GLY A CA 1
ATOM 820 C C . GLY A 1 100 ? -9.776 -5.501 -7.709 1.00 77.12 100 GLY A C 1
ATOM 821 O O . GLY A 1 100 ? -10.781 -4.981 -8.186 1.00 77.12 100 GLY A O 1
ATOM 822 N N . GLY A 1 101 ? -8.552 -5.249 -8.166 1.00 70.56 101 GLY A N 1
ATOM 823 C CA . GLY A 1 101 ? -8.259 -4.399 -9.307 1.00 70.56 101 GLY A CA 1
ATOM 824 C C . GLY A 1 101 ? -8.616 -5.096 -10.610 1.00 70.56 101 GLY A C 1
ATOM 825 O O . GLY A 1 101 ? -8.412 -6.297 -10.773 1.00 70.56 101 GLY A O 1
ATOM 826 N N . ARG A 1 102 ? -9.169 -4.319 -11.534 1.00 71.88 102 ARG A N 1
ATOM 827 C CA . ARG A 1 102 ? -9.419 -4.722 -12.913 1.00 71.88 102 ARG A CA 1
ATOM 828 C C . ARG A 1 102 ? -8.848 -3.651 -13.820 1.00 71.88 102 ARG A C 1
ATOM 830 O O . ARG A 1 102 ? -8.893 -2.466 -13.478 1.00 71.88 102 ARG A O 1
ATOM 837 N N . TRP A 1 103 ? -8.319 -4.070 -14.955 1.00 68.31 103 TRP A N 1
ATOM 838 C CA . TRP A 1 103 ? -7.897 -3.145 -15.992 1.00 68.31 103 TRP A CA 1
ATOM 839 C C . TRP A 1 103 ? -9.130 -2.548 -16.659 1.00 68.31 103 TRP A C 1
ATOM 841 O O . TRP A 1 103 ? -10.042 -3.273 -17.045 1.00 68.31 103 TRP A O 1
ATOM 851 N N . ASN A 1 104 ? -9.160 -1.222 -16.772 1.00 70.12 104 ASN A N 1
ATOM 852 C CA . ASN A 1 104 ? -10.148 -0.549 -17.601 1.00 70.12 104 ASN A CA 1
ATOM 853 C C . ASN A 1 104 ? -9.546 -0.345 -18.992 1.00 70.12 104 ASN A C 1
ATOM 855 O O . ASN A 1 104 ? -8.431 0.174 -19.104 1.00 70.12 104 ASN A O 1
ATOM 859 N N . VAL A 1 105 ? -10.263 -0.765 -20.032 1.00 70.00 105 VAL A N 1
ATOM 860 C CA . VAL A 1 105 ? -9.779 -0.683 -21.411 1.00 70.00 105 VAL A CA 1
ATOM 861 C C . VAL A 1 105 ? -9.804 0.775 -21.860 1.00 70.00 105 VAL A C 1
ATOM 863 O O . VAL A 1 105 ? -10.860 1.378 -22.011 1.00 70.00 105 VAL A O 1
ATOM 866 N N . GLY A 1 106 ? -8.613 1.357 -22.009 1.00 70.94 106 GLY A N 1
ATOM 867 C CA . GLY A 1 106 ? -8.411 2.658 -22.646 1.00 70.94 106 GLY A CA 1
ATOM 868 C C . GLY A 1 106 ? -8.061 2.477 -24.122 1.00 70.94 106 GLY A C 1
ATOM 869 O O . GLY A 1 106 ? -8.833 1.929 -24.893 1.00 70.94 106 GLY A O 1
ATOM 870 N N . ASN A 1 107 ? -6.848 2.874 -24.509 1.00 71.88 107 ASN A N 1
ATOM 871 C CA . ASN A 1 107 ? -6.311 2.667 -25.862 1.00 71.88 107 ASN A CA 1
ATOM 872 C C . ASN A 1 107 ? -5.711 1.262 -26.100 1.00 71.88 107 ASN A C 1
ATOM 874 O O . ASN A 1 107 ? -5.076 1.033 -27.125 1.00 71.88 107 ASN A O 1
ATOM 878 N N . GLY A 1 108 ? -5.823 0.350 -25.128 1.00 62.88 108 GLY A N 1
ATOM 879 C CA . GLY A 1 108 ? -5.313 -1.024 -25.209 1.00 62.88 108 GLY A CA 1
ATOM 880 C C . GLY A 1 108 ? -3.785 -1.195 -25.161 1.00 62.88 108 GLY A C 1
ATOM 881 O O . GLY A 1 108 ? -3.323 -2.315 -24.986 1.00 62.88 108 GLY A O 1
ATOM 882 N N . SER A 1 109 ? -2.978 -0.129 -25.241 1.00 70.19 109 SER A N 1
ATOM 883 C CA . SER A 1 109 ? -1.518 -0.244 -25.437 1.00 70.19 109 SER A CA 1
ATOM 884 C C . SER A 1 109 ? -0.745 -0.820 -24.242 1.00 70.19 109 SER A C 1
ATOM 886 O O . SER A 1 109 ? 0.376 -1.291 -24.409 1.00 70.19 109 SER A O 1
ATOM 888 N N . SER A 1 110 ? -1.332 -0.777 -23.045 1.00 68.50 110 SER A N 1
ATOM 889 C CA . SER A 1 110 ? -0.699 -1.225 -21.793 1.00 68.50 110 SER A CA 1
ATOM 890 C C . SER A 1 110 ? -1.365 -2.460 -21.181 1.00 68.50 110 SER A C 1
ATOM 892 O O . SER A 1 110 ? -1.027 -2.815 -20.057 1.00 68.50 110 SER A O 1
ATOM 894 N N . ILE A 1 111 ? -2.333 -3.070 -21.873 1.00 69.12 111 ILE A N 1
ATOM 895 C CA . ILE A 1 111 ? -3.086 -4.227 -21.373 1.00 69.12 111 ILE A CA 1
ATOM 896 C C . ILE A 1 111 ? -2.534 -5.487 -22.028 1.00 69.12 111 ILE A C 1
ATOM 898 O O . ILE A 1 111 ? -2.569 -5.638 -23.249 1.00 69.12 111 ILE A O 1
ATOM 902 N N . HIS A 1 112 ? -2.080 -6.440 -21.222 1.00 67.31 112 HIS A N 1
ATOM 903 C CA . HIS A 1 112 ? -1.773 -7.778 -21.701 1.00 67.31 112 HIS A CA 1
ATOM 904 C C . HIS A 1 112 ? -3.060 -8.599 -21.760 1.00 67.31 112 HIS A C 1
ATOM 906 O O . HIS A 1 112 ? -3.418 -9.270 -20.796 1.00 67.31 112 HIS A O 1
ATOM 912 N N . ILE A 1 113 ? -3.728 -8.571 -22.920 1.00 67.75 113 ILE A N 1
ATOM 913 C CA . ILE A 1 113 ? -5.058 -9.161 -23.182 1.00 67.75 113 ILE A CA 1
ATOM 914 C C . ILE A 1 113 ? -5.258 -10.538 -22.528 1.00 67.75 113 ILE A C 1
ATOM 916 O O . ILE A 1 113 ? -6.322 -10.810 -21.983 1.00 67.75 113 ILE A O 1
ATOM 920 N N . LEU A 1 114 ? -4.241 -11.400 -22.550 1.00 63.88 114 LEU A N 1
ATOM 921 C CA . LEU A 1 114 ? -4.340 -12.774 -22.051 1.00 63.88 114 LEU A CA 1
ATOM 922 C C . LEU A 1 114 ? -4.115 -12.925 -20.537 1.00 63.88 114 LEU A C 1
ATOM 924 O O . LEU A 1 114 ? -4.656 -13.853 -19.931 1.00 63.88 114 LEU A O 1
ATOM 928 N N . ASN A 1 115 ? -3.300 -12.056 -19.935 1.00 65.38 115 ASN A N 1
ATOM 929 C CA . ASN A 1 115 ? -2.814 -12.208 -18.558 1.00 65.38 115 ASN A CA 1
ATOM 930 C C . ASN A 1 115 ? -3.420 -11.189 -17.585 1.00 65.38 115 ASN A C 1
ATOM 932 O O . ASN A 1 115 ? -3.342 -11.393 -16.379 1.00 65.38 115 ASN A O 1
ATOM 936 N N . ASP A 1 116 ? -3.988 -10.099 -18.094 1.00 68.88 116 ASP A N 1
ATOM 937 C CA . ASP A 1 116 ? -4.569 -9.040 -17.283 1.00 68.88 116 ASP A CA 1
ATOM 938 C C . ASP A 1 116 ? -6.077 -9.231 -17.095 1.00 68.88 116 ASP A C 1
ATOM 940 O O . ASP A 1 116 ? -6.813 -9.583 -18.017 1.00 68.88 116 ASP A O 1
ATOM 944 N N . ALA A 1 117 ? -6.567 -8.942 -15.889 1.00 69.44 117 ALA A N 1
ATOM 945 C CA . ALA A 1 117 ? -7.987 -9.016 -15.560 1.00 69.44 117 ALA A CA 1
ATOM 946 C C . ALA A 1 117 ? -8.745 -7.777 -16.077 1.00 69.44 117 ALA A C 1
ATOM 948 O O . ALA A 1 117 ? -9.032 -6.860 -15.302 1.00 69.44 117 ALA A O 1
ATOM 949 N N . TRP A 1 118 ? -9.053 -7.721 -17.377 1.00 72.44 118 TRP A N 1
ATOM 950 C CA . TRP A 1 118 ? -9.792 -6.605 -17.994 1.00 72.44 118 TRP A CA 1
ATOM 951 C C . TRP A 1 118 ? -11.278 -6.909 -18.264 1.00 72.44 118 TRP A C 1
ATOM 953 O O . TRP A 1 118 ? -12.101 -5.997 -18.233 1.00 72.44 118 TRP A O 1
ATOM 963 N N . ILE A 1 119 ? -11.661 -8.182 -18.423 1.00 74.00 119 ILE A N 1
ATOM 964 C CA . ILE A 1 119 ? -13.059 -8.587 -18.656 1.00 74.00 119 ILE A CA 1
ATOM 965 C C . ILE A 1 119 ? -13.803 -8.806 -17.323 1.00 74.00 119 ILE A C 1
ATOM 967 O O . ILE A 1 119 ? -13.286 -9.470 -16.415 1.00 74.00 119 ILE A O 1
ATOM 971 N N . PRO A 1 120 ? -15.041 -8.298 -17.157 1.00 67.19 120 PRO A N 1
ATOM 972 C CA . PRO A 1 120 ? -15.900 -8.629 -16.023 1.00 67.19 120 PRO A CA 1
ATOM 973 C C . PRO A 1 120 ? -16.042 -10.150 -15.835 1.00 67.19 120 PRO A C 1
ATOM 975 O O . PRO A 1 120 ? -16.323 -10.874 -16.774 1.00 67.19 120 PRO A O 1
ATOM 978 N N . ARG A 1 121 ? -15.883 -10.644 -14.598 1.00 67.38 121 ARG A N 1
ATOM 979 C CA . ARG A 1 121 ? -15.945 -12.078 -14.203 1.00 67.38 121 ARG A CA 1
ATOM 980 C C . ARG A 1 121 ? -14.772 -12.981 -14.620 1.00 67.38 121 ARG A C 1
ATOM 982 O O . ARG A 1 121 ? -14.498 -13.905 -13.863 1.00 67.38 121 ARG A O 1
ATOM 989 N N . ILE A 1 122 ? -14.015 -12.656 -15.665 1.00 66.88 122 ILE A N 1
ATOM 990 C CA . ILE A 1 122 ? -12.819 -13.421 -16.060 1.00 66.88 122 ILE A CA 1
ATOM 991 C C . ILE A 1 122 ? -11.581 -12.827 -15.376 1.00 66.88 122 ILE A C 1
ATOM 993 O O . ILE A 1 122 ? -11.350 -11.619 -15.426 1.00 66.88 122 ILE A O 1
ATOM 997 N N . ARG A 1 123 ? -10.800 -13.656 -14.670 1.00 63.53 123 ARG A N 1
ATOM 998 C CA . ARG A 1 123 ? -9.557 -13.202 -14.012 1.00 63.53 123 ARG A CA 1
ATOM 999 C C . ARG A 1 123 ? -8.357 -13.266 -14.941 1.00 63.53 123 ARG A C 1
ATOM 1001 O O . ARG A 1 123 ? -7.612 -12.305 -14.990 1.00 63.53 123 ARG A O 1
ATOM 1008 N N . ASN A 1 124 ? -8.199 -14.378 -15.654 1.00 65.44 124 ASN A N 1
ATOM 1009 C CA . ASN A 1 124 ? -7.115 -14.601 -16.603 1.00 65.44 124 ASN A CA 1
ATOM 1010 C C . ASN A 1 124 ? -7.685 -15.353 -17.802 1.00 65.44 124 ASN A C 1
ATOM 1012 O O . ASN A 1 124 ? -8.001 -16.537 -17.680 1.00 65.44 124 ASN A O 1
ATOM 1016 N N . LEU A 1 125 ? -7.772 -14.688 -18.953 1.00 64.06 125 LEU A N 1
ATOM 1017 C CA . LEU A 1 125 ? -8.221 -15.318 -20.196 1.00 64.06 125 LEU A CA 1
ATOM 1018 C C . LEU A 1 125 ? -7.346 -16.522 -20.557 1.00 64.06 125 LEU A C 1
ATOM 1020 O O . LEU A 1 125 ? -7.863 -17.553 -20.960 1.00 64.06 125 LEU A O 1
ATOM 1024 N N . ARG A 1 126 ? -6.033 -16.452 -20.302 1.00 58.44 126 ARG A N 1
ATOM 1025 C CA . ARG A 1 126 ? -5.110 -17.576 -20.523 1.00 58.44 126 ARG A CA 1
ATOM 1026 C C . ARG A 1 126 ? -5.449 -18.827 -19.708 1.00 58.44 126 ARG A C 1
ATOM 1028 O O . ARG A 1 126 ? -5.182 -19.935 -20.156 1.00 58.44 126 ARG A O 1
ATOM 1035 N N . HIS A 1 127 ? -5.987 -18.657 -18.502 1.00 64.56 127 HIS A N 1
ATOM 1036 C CA . HIS A 1 127 ? -6.381 -19.790 -17.665 1.00 64.56 127 HIS A CA 1
ATOM 1037 C C . HIS A 1 127 ? -7.718 -20.388 -18.126 1.00 64.56 127 HIS A C 1
ATOM 1039 O O . HIS A 1 127 ? -7.929 -21.583 -17.957 1.00 64.56 127 HIS A O 1
ATOM 1045 N N . GLU A 1 128 ? -8.613 -19.578 -18.700 1.00 59.38 128 GLU A N 1
ATOM 1046 C CA . GLU A 1 128 ? -9.902 -20.059 -19.216 1.00 59.38 128 GLU A CA 1
ATOM 1047 C C . GLU A 1 128 ? -9.817 -20.639 -20.633 1.00 59.38 128 GLU A C 1
ATOM 1049 O O . GLU A 1 128 ? -10.527 -21.592 -20.928 1.00 59.38 128 GLU A O 1
ATOM 1054 N N . LEU A 1 129 ? -8.924 -20.129 -21.485 1.00 59.94 129 LEU A N 1
ATOM 1055 C CA . LEU A 1 129 ? -8.794 -20.562 -22.882 1.00 59.94 129 LEU A CA 1
ATOM 1056 C C . LEU A 1 129 ? -7.938 -21.827 -23.069 1.00 59.94 129 LEU A C 1
ATOM 1058 O O . LEU A 1 129 ? -7.949 -22.413 -24.148 1.00 59.94 129 LEU A O 1
ATOM 1062 N N . GLY A 1 130 ? -7.207 -22.278 -22.041 1.00 48.94 130 GLY A N 1
ATOM 1063 C CA . GLY A 1 130 ? -6.249 -23.380 -22.185 1.00 48.94 130 GLY A CA 1
ATOM 1064 C C . GLY A 1 130 ? -5.086 -23.020 -23.125 1.00 48.94 130 GLY A C 1
ATOM 1065 O O . GLY A 1 130 ? -5.102 -22.016 -23.830 1.00 48.94 130 GLY A O 1
ATOM 1066 N N . SER A 1 131 ? -4.008 -23.802 -23.119 1.00 49.03 131 SER A N 1
ATOM 1067 C CA . SER A 1 131 ? -2.782 -23.489 -23.875 1.00 49.03 131 SER A CA 1
ATOM 1068 C C . SER A 1 131 ? -2.896 -23.603 -25.402 1.00 49.03 131 SER A C 1
ATOM 1070 O O . SER A 1 131 ? -1.904 -23.381 -26.084 1.00 49.03 131 SER A O 1
ATOM 1072 N N . GLU A 1 132 ? -4.065 -23.915 -25.946 1.00 52.66 132 GLU A N 1
ATOM 1073 C CA . GLU A 1 132 ? -4.292 -24.122 -27.374 1.00 52.66 132 GLU A CA 1
ATOM 1074 C C . GLU A 1 132 ? -5.792 -23.985 -27.632 1.00 52.66 132 GLU A C 1
ATOM 1076 O O . GLU A 1 132 ? -6.479 -24.990 -27.550 1.00 52.66 132 GLU A O 1
ATOM 1081 N N . GLN A 1 133 ? -6.304 -22.776 -27.899 1.00 44.69 133 GLN A N 1
ATOM 1082 C CA . GLN A 1 133 ? -7.408 -22.530 -28.845 1.00 44.69 133 GLN A CA 1
ATOM 1083 C C . GLN A 1 133 ? -7.300 -21.101 -29.395 1.00 44.69 133 GLN A C 1
ATOM 1085 O O . GLN A 1 133 ? -6.998 -20.146 -28.679 1.00 44.69 133 GLN A O 1
ATOM 1090 N N . SER A 1 134 ? -7.436 -21.013 -30.716 1.00 44.44 134 SER A N 1
ATOM 1091 C CA . SER A 1 134 ? -7.015 -19.916 -31.580 1.00 44.44 134 SER A CA 1
ATOM 1092 C C . SER A 1 134 ? -7.630 -18.559 -31.240 1.00 44.44 134 SER A C 1
ATOM 1094 O O . SER A 1 134 ? -8.804 -18.436 -30.901 1.00 44.44 134 SER A O 1
ATOM 1096 N N . VAL A 1 135 ? -6.821 -17.524 -31.468 1.00 53.09 135 VAL A N 1
ATOM 1097 C CA . VAL A 1 135 ? -7.135 -16.080 -31.461 1.00 53.09 135 VAL A CA 1
ATOM 1098 C C . VAL A 1 135 ? -8.459 -15.720 -32.166 1.00 53.09 135 VAL A C 1
ATOM 1100 O O . VAL A 1 135 ? -9.035 -14.676 -31.886 1.00 53.09 135 VAL A O 1
ATOM 1103 N N . GLU A 1 136 ? -8.967 -16.597 -33.036 1.00 49.44 136 GLU A N 1
ATOM 1104 C CA . GLU A 1 136 ? -10.222 -16.466 -33.786 1.00 49.44 136 GLU A CA 1
ATOM 1105 C C . GLU A 1 136 ? -11.496 -16.472 -32.920 1.00 49.44 136 GLU A C 1
ATOM 1107 O O . GLU A 1 136 ? -12.497 -15.886 -33.326 1.00 49.44 136 GLU A O 1
ATOM 1112 N N . GLN A 1 137 ? -11.486 -17.044 -31.708 1.00 51.50 137 GLN A N 1
ATOM 1113 C CA . GLN A 1 137 ? -12.660 -16.992 -30.818 1.00 51.50 137 GLN A CA 1
ATOM 1114 C C . GLN A 1 137 ? -12.800 -15.671 -30.041 1.00 51.50 137 GLN A C 1
ATOM 1116 O O . GLN A 1 137 ? -13.863 -15.402 -29.481 1.00 51.50 137 GLN A O 1
ATOM 1121 N N . LEU A 1 138 ? -11.772 -14.812 -30.026 1.00 52.00 138 LEU A N 1
ATOM 1122 C CA . LEU A 1 138 ? -11.823 -13.537 -29.297 1.00 52.00 138 LEU A CA 1
ATOM 1123 C C . LEU A 1 138 ? -12.790 -12.528 -29.936 1.00 52.00 138 LEU A C 1
ATOM 1125 O O . LEU A 1 138 ? -13.433 -11.780 -29.205 1.00 52.00 138 LEU A O 1
ATOM 1129 N N . CYS A 1 139 ? -12.973 -12.558 -31.261 1.00 52.12 139 CYS A N 1
ATOM 1130 C CA . CYS A 1 139 ? -13.941 -11.691 -31.943 1.00 52.12 139 CYS A CA 1
ATOM 1131 C C . CYS A 1 139 ? -15.404 -12.047 -31.628 1.00 52.12 139 CYS A C 1
ATOM 1133 O O . CYS A 1 139 ? -16.261 -11.182 -31.726 1.00 52.12 139 CYS A O 1
ATOM 1135 N N . GLN A 1 140 ? -15.708 -13.281 -31.207 1.00 47.97 140 GLN A N 1
ATOM 1136 C CA . GLN A 1 140 ? -17.086 -13.695 -30.895 1.00 47.97 140 GLN A CA 1
ATOM 1137 C C . GLN A 1 140 ? -17.534 -13.317 -29.471 1.00 47.97 140 GLN A C 1
ATOM 1139 O O . GLN A 1 140 ? -18.719 -13.397 -29.153 1.00 47.97 140 GLN A O 1
ATOM 1144 N N . LEU A 1 141 ? -16.607 -12.905 -28.597 1.00 51.34 141 LEU A N 1
ATOM 1145 C CA . LEU A 1 141 ? -16.909 -12.500 -27.216 1.00 51.34 141 LEU A CA 1
ATOM 1146 C C . LEU A 1 141 ? -17.242 -11.005 -27.074 1.00 51.34 141 LEU A C 1
ATOM 1148 O O . LEU A 1 141 ? -17.871 -10.628 -26.085 1.00 51.34 141 LEU A O 1
ATOM 1152 N N . GLU A 1 142 ? -16.872 -10.162 -28.044 1.00 47.34 142 GLU A N 1
ATOM 1153 C CA . GLU A 1 142 ? -17.231 -8.734 -28.045 1.00 47.34 142 GLU A CA 1
ATOM 1154 C C . GLU A 1 142 ? -18.720 -8.499 -28.371 1.00 47.34 142 GLU A C 1
ATOM 1156 O O . GLU A 1 142 ? -19.328 -7.582 -27.815 1.00 47.34 142 GLU A O 1
ATOM 1161 N N . ASP A 1 143 ? -19.350 -9.384 -29.153 1.00 43.66 143 ASP A N 1
ATOM 1162 C CA . ASP A 1 143 ? -20.755 -9.248 -29.577 1.00 43.66 143 ASP A CA 1
ATOM 1163 C C . ASP A 1 143 ? -21.784 -9.535 -28.466 1.00 43.66 143 ASP A C 1
ATOM 1165 O O . ASP A 1 143 ? -22.955 -9.179 -28.588 1.00 43.66 143 ASP A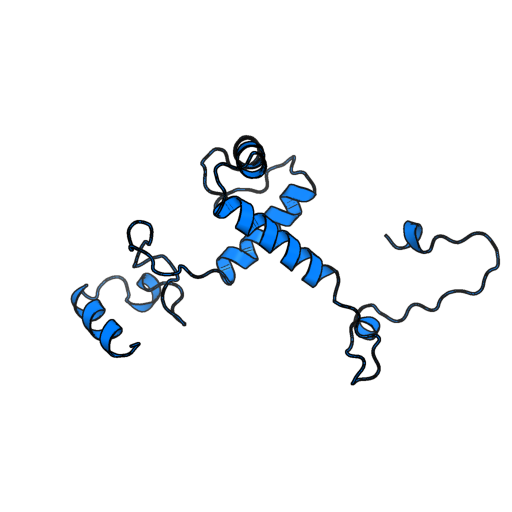 O 1
ATOM 1169 N N . HIS A 1 144 ? -21.374 -10.156 -27.354 1.00 42.22 144 HIS A N 1
ATOM 1170 C CA . HIS A 1 144 ? -22.275 -10.515 -26.249 1.00 42.22 144 HIS A CA 1
ATOM 1171 C C . HIS A 1 144 ? -22.219 -9.568 -25.039 1.00 42.22 144 HIS A C 1
ATOM 1173 O O . HIS A 1 144 ? -22.971 -9.767 -24.081 1.00 42.22 144 HIS A O 1
ATOM 1179 N N . VAL A 1 145 ? -21.332 -8.566 -25.049 1.00 49.53 145 VAL A N 1
ATOM 1180 C CA . VAL A 1 145 ? -21.100 -7.659 -23.904 1.00 49.53 145 VAL A CA 1
ATOM 1181 C C . VAL A 1 145 ? -21.396 -6.184 -24.236 1.00 49.53 145 VAL A C 1
ATOM 1183 O O . VAL A 1 145 ? -21.300 -5.340 -23.343 1.00 49.53 145 VAL A O 1
ATOM 1186 N N . SER A 1 146 ? -21.811 -5.873 -25.470 1.00 40.91 146 SER A N 1
ATOM 1187 C CA . SER A 1 146 ? -22.349 -4.548 -25.839 1.00 40.91 146 SER A CA 1
ATOM 1188 C C . SER A 1 146 ? -23.825 -4.387 -25.477 1.00 40.91 146 SER A C 1
ATOM 1190 O O . SER A 1 146 ? -24.590 -5.362 -25.642 1.00 40.91 146 SER A O 1
#

Organism: Juglans regia (NCBI:txid51240)

Secondary structure (DSSP, 8-state):
-HHHHH---SSPPP-----HHHHTS-GGGTS-----HHHHHHHHHHHHHHHHHH-TTSHHHHHHHHHH-TTS-SSS----TT--HHHHHHHHHHHHHHHH-----SSSTT--TTTS--STT-S-HHHHH-S---GGGTHHHHTTT-

Mean predicted aligned error: 13.93 Å

Radius of gyration: 22.58 Å; Cα contacts (8 Å, |Δi|>4): 109; chains: 1; bounding box: 44×37×76 Å

pLDDT: mean 75.99, std 16.05, range [40.91, 95.44]

Solvent-accessible surface area (backbone atoms only — not comparable to full-atom values): 9121 Å² total; per-residue (Å²): 116,65,62,80,83,64,59,83,76,83,93,66,84,77,81,83,78,72,54,70,73,54,39,39,29,48,56,90,77,76,22,72,48,40,76,58,62,66,63,52,49,44,52,53,28,28,52,52,39,50,47,46,69,74,39,62,86,38,68,69,24,50,55,46,28,68,75,58,20,72,88,72,45,72,89,79,40,66,75,72,92,89,53,51,72,70,51,50,47,27,59,60,16,40,56,53,45,69,74,70,54,63,51,77,88,74,90,54,86,87,59,52,76,45,72,42,31,53,55,88,96,48,61,35,50,50,75,74,52,49,101,78,67,66,82,76,59,60,70,67,58,59,77,76,74,113